Protein AF-A0A6C0CR94-F1 (afdb_monomer_lite)

Sequence (149 aa):
MTTLALQAELYEPQMNSEGFFYDALPYDADNLSSWKCNCNNGRKTYHSKSRLRAHFKTKHHKDWLKQKNNKKNNDMEELNQLRKETKTQKIVIGQLSNELSIQKNIISDFMKRLGYVSKSELEKYHNEIKELKSKLEKTKVSSWNKKTN

Foldseek 3Di:
DDPPPQDAAEDDFDADPVGAGDDDDDPCCVVGQWYAYPLPPRPDIDRDPVRVVVVCPDPSNVVSSVVVRVVVVVVVVVVVVVVVVVVVVVVVVVVVVVVVVVVVVVVVVVCVVVVNDDPVRVVVVVVVVVVVVVVVVVVVVVVVVVVVD

Structure (mmCIF, N/CA/C/O backbone):
data_AF-A0A6C0CR94-F1
#
_entry.id   AF-A0A6C0CR94-F1
#
loop_
_atom_site.group_PDB
_atom_site.id
_atom_site.type_symbol
_atom_site.label_atom_id
_atom_site.label_alt_id
_atom_site.label_comp_id
_atom_site.label_asym_id
_atom_site.label_entity_id
_atom_site.label_seq_id
_atom_site.pdbx_PDB_ins_code
_atom_site.Cartn_x
_atom_site.Cartn_y
_atom_site.Cartn_z
_atom_site.occupancy
_atom_site.B_iso_or_equiv
_atom_site.auth_seq_id
_atom_site.auth_comp_id
_atom_site.auth_asym_id
_atom_site.auth_atom_id
_atom_site.pdbx_PDB_model_num
ATOM 1 N N . MET A 1 1 ? 34.229 30.964 -15.703 1.00 35.81 1 MET A N 1
ATOM 2 C CA . MET A 1 1 ? 33.127 30.429 -16.530 1.00 35.81 1 MET A CA 1
ATOM 3 C C . MET A 1 1 ? 32.613 29.168 -15.862 1.00 35.81 1 MET A C 1
ATOM 5 O O . MET A 1 1 ? 33.283 28.147 -15.903 1.00 35.81 1 MET A O 1
ATOM 9 N N . THR A 1 2 ? 31.495 29.258 -15.151 1.00 38.28 2 THR A N 1
ATOM 10 C CA . THR A 1 2 ? 30.864 28.126 -14.465 1.00 38.28 2 THR A CA 1
ATOM 11 C C . THR A 1 2 ? 30.064 27.333 -15.494 1.00 38.28 2 THR A C 1
ATOM 13 O O . THR A 1 2 ? 28.976 27.735 -15.892 1.00 38.28 2 THR A O 1
ATOM 16 N N . THR A 1 3 ? 30.623 26.228 -15.983 1.00 45.44 3 THR A N 1
ATOM 17 C CA . THR A 1 3 ? 29.878 25.239 -16.768 1.00 45.44 3 THR A CA 1
ATOM 18 C C . THR A 1 3 ? 28.780 24.648 -15.887 1.00 45.44 3 THR A C 1
ATOM 20 O O . THR A 1 3 ? 29.072 23.874 -14.976 1.00 45.44 3 THR A O 1
ATOM 23 N N . LEU A 1 4 ? 27.524 25.023 -16.144 1.00 50.41 4 LEU A N 1
ATOM 24 C CA . LEU A 1 4 ? 26.352 24.336 -15.607 1.00 50.41 4 LEU A CA 1
ATOM 25 C C . LEU A 1 4 ? 26.415 22.893 -16.129 1.00 50.41 4 LEU A C 1
ATOM 27 O O . LEU A 1 4 ? 26.182 22.642 -17.312 1.00 50.41 4 LEU A O 1
ATOM 31 N N . ALA A 1 5 ? 26.831 21.946 -15.290 1.00 52.41 5 ALA A N 1
ATOM 32 C CA . ALA A 1 5 ? 26.839 20.541 -15.661 1.00 52.41 5 ALA A CA 1
ATOM 33 C C . ALA A 1 5 ? 25.382 20.093 -15.850 1.00 52.41 5 ALA A C 1
ATOM 35 O O . ALA A 1 5 ? 24.675 19.849 -14.876 1.00 52.41 5 ALA A O 1
ATOM 36 N N . LEU A 1 6 ? 24.918 20.037 -17.102 1.00 63.66 6 LEU A N 1
ATOM 37 C CA . LEU A 1 6 ? 23.617 19.474 -17.459 1.00 63.66 6 LEU A CA 1
ATOM 38 C C . LEU A 1 6 ? 23.589 18.017 -16.988 1.00 63.66 6 LEU A C 1
ATOM 40 O O . LEU A 1 6 ? 24.305 17.165 -17.520 1.00 63.66 6 LEU A O 1
ATOM 44 N N . GLN A 1 7 ? 22.811 17.753 -15.940 1.00 68.62 7 GLN A N 1
ATOM 45 C CA . GLN A 1 7 ? 22.627 16.419 -15.393 1.00 68.62 7 GLN A CA 1
ATOM 46 C C . GLN A 1 7 ? 22.062 15.500 -16.480 1.00 68.62 7 GLN A C 1
ATOM 48 O O . GLN A 1 7 ? 21.105 15.852 -17.163 1.00 68.62 7 GLN A O 1
ATOM 53 N N . ALA A 1 8 ? 22.668 14.321 -16.640 1.00 74.44 8 ALA A N 1
ATOM 54 C CA . ALA A 1 8 ? 22.182 13.324 -17.585 1.00 74.44 8 ALA A CA 1
ATOM 55 C C . ALA A 1 8 ? 20.748 12.917 -17.232 1.00 74.44 8 ALA A C 1
ATOM 57 O O . ALA A 1 8 ? 20.485 12.528 -16.088 1.00 74.44 8 ALA A O 1
ATOM 58 N N . GLU A 1 9 ? 19.851 12.958 -18.212 1.00 82.50 9 GLU A N 1
ATOM 59 C CA . GLU A 1 9 ? 18.456 12.593 -17.998 1.00 82.50 9 GLU A CA 1
ATOM 60 C C . GLU A 1 9 ? 18.304 11.077 -17.916 1.00 82.50 9 GLU A C 1
ATOM 62 O O . GLU A 1 9 ? 18.974 10.311 -18.621 1.00 82.50 9 GLU A O 1
ATOM 67 N N . LEU A 1 10 ? 17.431 10.623 -17.024 1.00 85.94 10 LEU A N 1
ATOM 68 C CA . LEU A 1 10 ? 17.164 9.209 -16.867 1.00 85.94 10 LEU A CA 1
ATOM 69 C C . LEU A 1 10 ? 16.151 8.756 -17.915 1.00 85.94 10 LEU A C 1
ATOM 71 O O . LEU A 1 10 ? 15.016 9.210 -17.940 1.00 85.94 10 LEU A O 1
ATOM 75 N N . TYR A 1 11 ? 16.572 7.833 -18.771 1.00 88.44 11 TYR A N 1
ATOM 76 C CA . TYR A 1 11 ? 15.707 7.192 -19.742 1.00 88.44 11 TYR A CA 1
ATOM 77 C C . TYR A 1 11 ? 14.631 6.356 -19.043 1.00 88.44 11 TYR A C 1
ATOM 79 O O . TYR A 1 11 ? 14.946 5.453 -18.255 1.00 88.44 11 TYR A O 1
ATOM 87 N N . GLU A 1 12 ? 13.382 6.595 -19.431 1.00 87.38 12 GLU A N 1
ATOM 88 C CA . GLU A 1 12 ? 12.228 5.797 -19.047 1.00 87.38 12 GLU A CA 1
ATOM 89 C C . GLU A 1 12 ? 11.483 5.285 -20.297 1.00 87.38 12 GLU A C 1
ATOM 91 O O . GLU A 1 12 ? 11.184 6.076 -21.194 1.00 87.38 12 GLU A O 1
ATOM 96 N N . PRO A 1 13 ? 11.198 3.970 -20.399 1.00 90.62 13 PRO A N 1
ATOM 97 C CA . PRO A 1 13 ? 10.426 3.417 -21.505 1.00 90.62 13 PRO A CA 1
ATOM 98 C C . PRO A 1 13 ? 8.977 3.893 -21.447 1.00 90.62 13 PRO A C 1
ATOM 100 O O . PRO A 1 13 ? 8.387 4.002 -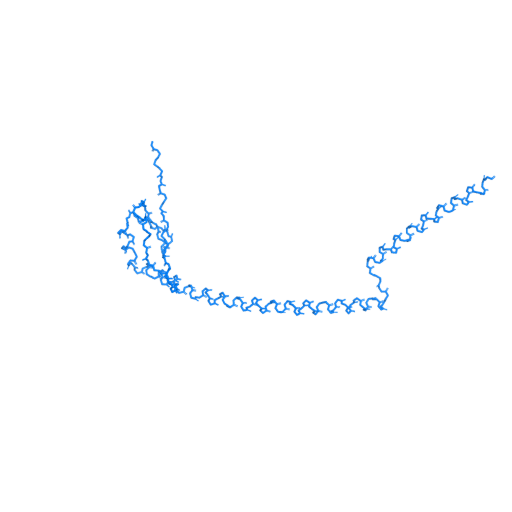20.370 1.00 90.62 13 PRO A O 1
ATOM 103 N N . GLN A 1 14 ? 8.388 4.112 -22.618 1.00 90.31 14 GLN A N 1
ATOM 104 C CA . GLN A 1 14 ? 6.993 4.515 -22.744 1.00 90.31 14 GLN A CA 1
ATOM 105 C C . GLN A 1 14 ? 6.072 3.302 -22.676 1.00 90.31 14 GLN A C 1
ATOM 107 O O . GLN A 1 14 ? 6.495 2.174 -22.916 1.00 90.31 14 GLN A O 1
ATOM 112 N N . MET A 1 15 ? 4.807 3.535 -22.347 1.00 90.06 15 MET A N 1
ATOM 113 C CA . MET A 1 15 ? 3.791 2.495 -22.245 1.00 90.06 15 MET A CA 1
ATOM 114 C C . MET A 1 15 ? 2.763 2.675 -23.359 1.00 90.06 15 MET A C 1
ATOM 116 O O . MET A 1 15 ? 2.296 3.788 -23.593 1.00 90.06 15 MET A O 1
ATOM 120 N N . ASN A 1 16 ? 2.438 1.595 -24.068 1.00 89.44 16 ASN A N 1
ATOM 121 C CA . ASN A 1 16 ? 1.428 1.631 -25.125 1.00 89.44 16 ASN A CA 1
ATOM 122 C C . ASN A 1 16 ? 0.004 1.533 -24.541 1.00 89.44 16 ASN A C 1
ATOM 124 O O . ASN A 1 16 ? -0.183 1.371 -23.334 1.00 89.44 16 ASN A O 1
ATOM 128 N N . SER A 1 17 ? -1.009 1.599 -25.407 1.00 86.62 17 SER A N 1
ATOM 129 C CA . SER A 1 17 ? -2.426 1.463 -25.032 1.00 86.62 17 SER A CA 1
ATOM 130 C C . SER A 1 17 ? -2.769 0.123 -24.370 1.00 86.62 17 SER A C 1
ATOM 132 O O . SER A 1 17 ? -3.713 0.046 -23.592 1.00 86.62 17 SER A O 1
ATOM 134 N N . GLU A 1 18 ? -1.994 -0.923 -24.644 1.00 83.88 18 GLU A N 1
ATOM 135 C CA . GLU A 1 18 ? -2.141 -2.257 -24.048 1.00 83.88 18 GLU A CA 1
ATOM 136 C C . GLU A 1 18 ? -1.413 -2.383 -22.695 1.00 83.88 18 GLU A C 1
ATOM 138 O O . GLU A 1 18 ? -1.508 -3.395 -21.995 1.00 83.88 18 GLU A O 1
ATOM 143 N N . GLY A 1 19 ? -0.684 -1.343 -22.284 1.00 79.44 19 GLY A N 1
ATOM 144 C CA . GLY A 1 19 ? 0.046 -1.322 -21.026 1.00 79.44 19 GLY A CA 1
ATOM 145 C C . GLY A 1 19 ? 1.354 -2.117 -21.050 1.00 79.44 19 GLY A C 1
ATOM 146 O O . GLY A 1 19 ? 1.771 -2.600 -19.995 1.00 79.44 19 GLY A O 1
ATOM 147 N N . PHE A 1 20 ? 1.967 -2.297 -22.221 1.00 87.38 20 PHE A N 1
ATOM 148 C CA . PHE A 1 20 ? 3.319 -2.827 -22.390 1.00 87.38 20 PHE A CA 1
ATOM 149 C C . PHE A 1 20 ? 4.321 -1.688 -22.561 1.00 87.38 20 PHE A C 1
ATOM 151 O O . PHE A 1 20 ? 4.107 -0.748 -23.330 1.00 87.38 20 PHE A O 1
ATOM 158 N N . PHE A 1 21 ? 5.444 -1.800 -21.860 1.00 91.88 21 PHE A N 1
ATOM 159 C CA . PHE A 1 21 ? 6.590 -0.924 -22.014 1.00 91.88 21 PHE A CA 1
ATOM 160 C C . PHE A 1 21 ? 7.316 -1.214 -23.329 1.00 91.88 21 PHE A C 1
ATOM 162 O O . PHE A 1 21 ? 7.648 -2.368 -23.623 1.00 91.88 21 PHE A O 1
ATOM 169 N N . TYR A 1 22 ? 7.609 -0.155 -24.078 1.00 92.62 22 TYR A N 1
ATOM 170 C CA . TYR A 1 22 ? 8.391 -0.172 -25.307 1.00 92.62 22 TYR A CA 1
ATOM 171 C C . TYR A 1 22 ? 9.408 0.971 -25.319 1.00 92.62 22 TYR A C 1
ATOM 173 O O . TYR A 1 22 ? 9.258 1.984 -24.630 1.00 92.62 22 TYR A O 1
ATOM 181 N N . ASP A 1 23 ? 10.469 0.793 -26.106 1.00 92.94 23 ASP A N 1
ATOM 182 C CA . ASP A 1 23 ? 11.509 1.805 -26.205 1.00 92.94 23 ASP A CA 1
ATOM 183 C C . ASP A 1 23 ? 11.108 2.936 -27.150 1.00 92.94 23 ASP A C 1
ATOM 185 O O . ASP A 1 23 ? 10.978 2.739 -28.359 1.00 92.94 23 ASP A O 1
ATOM 189 N N . ALA A 1 24 ? 10.979 4.140 -26.601 1.00 86.88 24 ALA A N 1
ATOM 190 C CA . ALA A 1 24 ? 10.760 5.360 -27.361 1.00 86.88 24 ALA A CA 1
ATOM 191 C C . ALA A 1 24 ? 11.563 6.504 -26.750 1.00 86.88 24 ALA A C 1
ATOM 193 O O . ALA A 1 24 ? 11.564 6.711 -25.539 1.00 86.88 24 ALA A O 1
ATOM 194 N N . LEU A 1 25 ? 12.276 7.238 -27.604 1.00 80.94 25 LEU A N 1
ATOM 195 C CA . LEU A 1 25 ? 12.955 8.455 -27.175 1.00 80.94 25 LEU A CA 1
ATOM 196 C C . LEU A 1 25 ? 11.949 9.609 -27.180 1.00 80.94 25 LEU A C 1
ATOM 198 O O . LEU A 1 25 ? 11.221 9.736 -28.168 1.00 80.94 25 LEU A O 1
ATOM 202 N N . PRO A 1 26 ? 11.927 10.458 -26.139 1.00 69.69 26 PRO A N 1
ATOM 203 C CA . PRO A 1 26 ? 11.096 11.653 -26.146 1.00 69.69 26 PRO A CA 1
ATOM 204 C C . PRO A 1 26 ? 11.495 12.584 -27.300 1.00 69.69 26 PRO A C 1
ATOM 206 O O . PRO A 1 26 ? 12.647 12.593 -27.744 1.00 69.69 26 PRO A O 1
ATOM 209 N N . TYR A 1 27 ? 10.527 13.356 -27.794 1.00 65.69 27 TYR A N 1
ATOM 210 C CA . TYR A 1 27 ? 10.710 14.273 -28.924 1.00 65.69 27 TYR A CA 1
ATOM 211 C C . TYR A 1 27 ? 11.817 15.304 -28.644 1.00 65.69 27 TYR A C 1
ATOM 213 O O . TYR A 1 27 ? 12.719 15.479 -29.461 1.00 65.69 27 TYR A O 1
ATOM 221 N N . ASP A 1 28 ? 11.858 15.845 -27.423 1.00 65.62 28 ASP A N 1
ATOM 222 C CA . ASP A 1 28 ? 12.847 16.845 -26.991 1.00 65.62 28 ASP A CA 1
ATOM 223 C C . ASP A 1 28 ? 14.234 16.270 -26.687 1.00 65.62 28 ASP A C 1
ATOM 225 O O . ASP A 1 28 ? 15.133 16.978 -26.234 1.00 65.62 28 ASP A O 1
ATOM 229 N N . ALA A 1 29 ? 14.465 14.988 -26.981 1.00 64.44 29 ALA A N 1
ATOM 230 C CA . ALA A 1 29 ? 15.767 14.378 -26.780 1.00 64.44 29 ALA A CA 1
ATOM 231 C C . ALA A 1 29 ? 16.875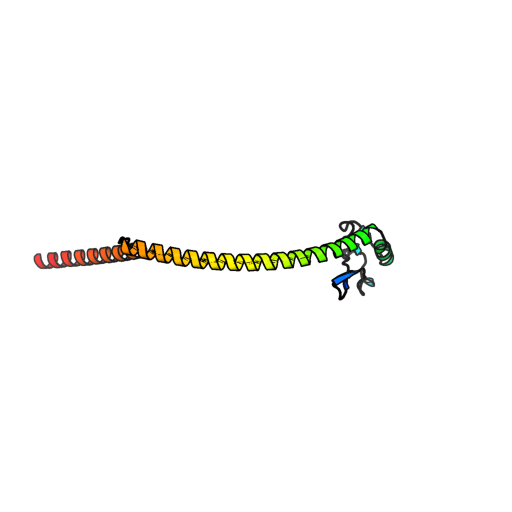 15.045 -27.633 1.00 64.44 29 ALA A C 1
ATOM 233 O O . ALA A 1 29 ? 18.045 14.747 -27.454 1.00 64.44 29 ALA A O 1
ATOM 234 N N . ASP A 1 30 ? 16.583 15.911 -28.607 1.00 68.19 30 ASP A N 1
ATOM 235 C CA . ASP A 1 30 ? 17.669 16.639 -29.297 1.00 68.19 30 ASP A CA 1
ATOM 236 C C . ASP A 1 30 ? 18.296 17.731 -28.416 1.00 68.19 30 ASP A C 1
ATOM 238 O O . ASP A 1 30 ? 19.450 18.096 -28.628 1.00 68.19 30 ASP A O 1
ATOM 242 N N . ASN A 1 31 ? 17.590 18.175 -27.373 1.00 70.06 31 ASN A N 1
ATOM 243 C CA . ASN A 1 31 ? 18.041 19.228 -26.463 1.00 70.06 31 ASN A CA 1
ATOM 244 C C . ASN A 1 31 ? 18.846 18.694 -25.264 1.00 70.06 31 ASN A C 1
ATOM 246 O O . ASN A 1 31 ? 19.306 19.473 -24.428 1.00 70.06 31 ASN A O 1
ATOM 250 N N . LEU A 1 32 ? 19.026 17.373 -25.161 1.00 72.88 32 LEU A N 1
ATOM 251 C CA . LEU A 1 32 ? 19.711 16.733 -24.040 1.00 72.88 32 LEU A CA 1
ATOM 252 C C . LEU A 1 32 ? 21.157 16.389 -24.386 1.00 72.88 32 LEU A C 1
ATOM 254 O O . LEU A 1 32 ? 21.454 15.760 -25.401 1.00 72.88 32 LEU A O 1
ATOM 258 N N . SER A 1 33 ? 22.065 16.755 -23.482 1.00 75.75 33 SER A N 1
ATOM 259 C CA . SER A 1 33 ? 23.501 16.498 -23.623 1.00 75.75 33 SER A CA 1
ATOM 260 C C . SER A 1 33 ? 23.881 15.042 -23.329 1.00 75.75 33 SER A C 1
ATOM 262 O O . SER A 1 33 ? 24.916 14.557 -23.798 1.00 75.75 33 SER A O 1
ATOM 264 N N . SER A 1 34 ? 23.080 14.330 -22.525 1.00 85.81 34 SER A N 1
ATOM 265 C CA . SER A 1 34 ? 23.321 12.926 -22.187 1.00 85.81 34 SER A CA 1
ATOM 266 C C . SER A 1 34 ? 22.130 12.222 -21.528 1.00 85.81 34 SER A C 1
ATOM 268 O O . SER A 1 34 ? 21.284 12.855 -20.903 1.00 85.81 34 SER A O 1
ATOM 270 N N . TRP A 1 35 ? 22.119 10.888 -21.622 1.00 87.56 35 TRP A N 1
ATOM 271 C CA . TRP A 1 35 ? 21.105 9.996 -21.052 1.00 87.56 35 TRP A CA 1
ATOM 272 C C . TRP A 1 35 ? 21.704 8.904 -20.179 1.00 87.56 35 TRP A C 1
ATOM 274 O O . TRP A 1 35 ? 22.803 8.421 -20.449 1.00 87.56 35 TRP A O 1
ATOM 284 N N . LYS A 1 36 ? 20.934 8.402 -19.217 1.00 89.88 36 LYS A N 1
ATOM 285 C CA . LYS A 1 36 ? 21.246 7.195 -18.443 1.00 89.88 36 LYS A CA 1
ATOM 286 C C . LYS A 1 36 ? 20.126 6.177 -18.565 1.00 89.88 36 LYS A C 1
ATOM 288 O O . LYS A 1 36 ? 18.970 6.524 -18.400 1.00 89.88 36 LYS A O 1
ATOM 293 N N . CYS A 1 37 ? 20.461 4.912 -18.805 1.00 89.00 37 CYS A N 1
ATOM 294 C CA . CYS A 1 37 ? 19.475 3.829 -18.788 1.00 89.00 37 CYS A CA 1
ATOM 295 C C . CYS A 1 37 ? 19.558 3.030 -17.481 1.00 89.00 37 CYS A C 1
ATOM 297 O O . CYS A 1 37 ? 20.646 2.649 -17.036 1.00 89.00 37 CYS A O 1
ATOM 299 N N . ASN A 1 38 ? 18.399 2.728 -16.895 1.00 87.94 38 ASN A N 1
ATOM 300 C CA . ASN A 1 38 ? 18.293 1.953 -15.660 1.00 87.94 38 ASN A CA 1
ATOM 301 C C . ASN A 1 38 ? 18.551 0.455 -15.821 1.00 87.94 38 ASN A C 1
ATOM 303 O O . ASN A 1 38 ? 18.786 -0.207 -14.813 1.00 87.94 38 ASN A O 1
ATOM 307 N N . CYS A 1 39 ? 18.575 -0.088 -17.042 1.00 88.44 39 CYS A N 1
ATOM 308 C CA . CYS A 1 39 ? 18.804 -1.521 -17.239 1.00 88.44 39 CYS A CA 1
ATOM 309 C C . CYS A 1 39 ? 20.143 -1.996 -16.642 1.00 88.44 39 CYS A C 1
ATOM 311 O O . CYS A 1 39 ? 20.267 -3.156 -16.272 1.00 88.44 39 CYS A O 1
ATOM 313 N N . ASN A 1 40 ? 21.128 -1.101 -16.487 1.00 79.50 40 ASN A N 1
ATOM 314 C CA . ASN A 1 40 ? 22.427 -1.374 -15.869 1.00 79.50 40 ASN A CA 1
ATOM 315 C C . ASN A 1 40 ? 22.670 -0.509 -14.614 1.00 79.50 40 ASN A C 1
ATOM 317 O O . ASN A 1 40 ? 23.744 0.078 -14.453 1.00 79.50 40 ASN A O 1
ATOM 321 N N . ASN A 1 41 ? 21.645 -0.355 -13.768 1.00 74.62 41 ASN A N 1
ATOM 322 C CA . ASN A 1 41 ? 21.666 0.450 -12.537 1.00 74.62 41 ASN A CA 1
ATOM 323 C C . ASN A 1 41 ? 22.151 1.897 -12.754 1.00 74.62 41 ASN A C 1
ATOM 325 O O . ASN A 1 41 ? 22.880 2.443 -11.928 1.00 74.62 41 ASN A O 1
ATOM 329 N N . GLY A 1 42 ? 21.838 2.499 -13.908 1.00 76.31 42 GLY A N 1
ATOM 330 C CA . GLY A 1 42 ? 22.198 3.889 -14.210 1.00 76.31 42 GLY A CA 1
ATOM 331 C C . GLY A 1 42 ? 23.704 4.165 -14.333 1.00 76.31 42 GLY A C 1
ATOM 332 O O . GLY A 1 42 ? 24.107 5.328 -14.353 1.00 76.31 42 GLY A O 1
ATOM 333 N N . ARG A 1 43 ? 24.553 3.125 -14.421 1.00 80.69 43 ARG A N 1
ATOM 334 C CA . ARG A 1 43 ? 26.023 3.277 -14.440 1.00 80.69 43 ARG A CA 1
ATOM 335 C C . ARG A 1 43 ? 26.575 3.812 -15.759 1.00 80.69 43 ARG A C 1
ATOM 337 O O . ARG A 1 43 ? 27.651 4.398 -15.775 1.00 80.69 43 ARG A O 1
ATOM 344 N N . LYS A 1 44 ? 25.878 3.572 -16.875 1.00 86.06 44 LYS A N 1
ATOM 345 C CA . LYS A 1 44 ? 26.309 4.023 -18.205 1.00 86.06 44 LYS A CA 1
ATOM 346 C C . LYS A 1 44 ? 25.571 5.292 -18.607 1.00 86.06 44 LYS A C 1
ATOM 348 O O . LYS A 1 44 ? 24.341 5.309 -18.632 1.00 86.06 44 LYS A O 1
ATOM 353 N N . THR A 1 45 ? 26.355 6.301 -18.975 1.00 88.81 45 THR A N 1
ATOM 354 C CA . THR A 1 45 ? 25.885 7.544 -19.583 1.00 88.81 45 THR A CA 1
ATOM 355 C C . THR A 1 45 ? 26.115 7.487 -21.092 1.00 88.81 45 THR A C 1
ATOM 357 O O . THR A 1 45 ? 27.196 7.130 -21.560 1.00 88.81 45 THR A O 1
ATOM 360 N N . TYR A 1 46 ? 25.095 7.833 -21.865 1.00 89.12 46 TYR A N 1
ATOM 361 C CA . TYR A 1 46 ? 25.117 7.880 -23.319 1.00 89.12 46 TYR A CA 1
ATOM 362 C C . TYR A 1 46 ? 25.070 9.342 -23.749 1.00 89.12 46 TYR A C 1
ATOM 364 O O . TYR A 1 46 ? 24.126 10.044 -23.422 1.00 89.12 46 TYR A O 1
ATOM 372 N N . HIS A 1 47 ? 26.072 9.804 -24.492 1.00 87.69 47 HIS A N 1
ATOM 373 C CA . HIS A 1 47 ? 26.170 11.202 -24.945 1.00 87.69 47 HIS A CA 1
ATOM 374 C C . HIS A 1 47 ? 25.557 11.442 -26.331 1.00 87.69 47 HIS A C 1
ATOM 376 O O . HIS A 1 47 ? 25.702 12.513 -26.904 1.00 87.69 47 HIS A O 1
ATOM 382 N N . SER A 1 48 ? 24.924 10.427 -26.925 1.00 86.38 48 SER A N 1
ATOM 383 C CA . SER A 1 48 ? 24.226 10.585 -28.198 1.00 86.38 48 SER A CA 1
ATOM 384 C C . SER A 1 48 ? 23.044 9.633 -28.312 1.00 86.38 48 SER A C 1
ATOM 386 O O . SER A 1 48 ? 23.098 8.487 -27.847 1.00 86.38 48 SER A O 1
ATOM 388 N N . LYS A 1 49 ? 21.999 10.082 -29.017 1.00 86.00 49 LYS A N 1
ATOM 389 C CA . LYS A 1 49 ? 20.819 9.265 -29.333 1.00 86.00 49 LYS A CA 1
ATOM 390 C C . LYS A 1 49 ? 21.191 7.966 -30.033 1.00 86.00 49 LYS A C 1
ATOM 392 O O . LYS A 1 49 ? 20.630 6.921 -29.730 1.00 86.00 49 LYS A O 1
ATOM 397 N N . SER A 1 50 ? 22.152 8.012 -30.956 1.00 88.44 50 SER A N 1
ATOM 398 C CA . SER A 1 50 ? 22.608 6.826 -31.689 1.00 88.44 50 SER A CA 1
ATOM 399 C C . SER A 1 50 ? 23.186 5.767 -30.746 1.00 88.44 50 SER A C 1
ATOM 401 O O . SER A 1 50 ? 22.802 4.599 -30.820 1.00 88.44 50 SER A O 1
ATOM 403 N N . ARG A 1 51 ? 24.026 6.176 -29.782 1.00 89.31 51 ARG A N 1
ATOM 404 C CA . ARG A 1 51 ? 24.585 5.262 -28.773 1.00 89.31 51 ARG A CA 1
ATOM 405 C C . ARG A 1 51 ? 23.499 4.680 -27.869 1.00 89.31 51 ARG A C 1
ATOM 407 O O . ARG A 1 51 ? 23.537 3.487 -27.581 1.00 89.31 51 ARG A O 1
ATOM 414 N N . LEU A 1 52 ? 22.519 5.490 -27.472 1.00 89.31 52 LEU A N 1
ATOM 415 C CA . LEU A 1 52 ? 21.384 5.027 -26.674 1.00 89.31 52 LEU A CA 1
ATOM 416 C C . LEU A 1 52 ? 20.480 4.053 -27.458 1.00 89.31 52 LEU A C 1
ATOM 418 O O . LEU A 1 52 ? 20.129 2.991 -26.954 1.00 89.31 52 LEU A O 1
ATOM 422 N N . ARG A 1 53 ? 20.186 4.336 -28.732 1.00 89.88 53 ARG A N 1
ATOM 423 C CA . ARG A 1 53 ? 19.437 3.422 -29.617 1.00 89.88 53 ARG A CA 1
ATOM 424 C C . ARG A 1 53 ? 20.180 2.112 -29.859 1.00 89.88 53 ARG A C 1
ATOM 426 O O . ARG A 1 53 ? 19.563 1.052 -29.891 1.00 89.88 53 ARG A O 1
ATOM 433 N N . ALA A 1 54 ? 21.500 2.164 -30.036 1.00 91.88 54 ALA A N 1
ATOM 434 C CA . ALA A 1 54 ? 22.323 0.964 -30.151 1.00 91.88 54 ALA A CA 1
ATOM 435 C C . ALA A 1 54 ? 22.270 0.138 -28.860 1.00 91.88 54 ALA A C 1
ATOM 437 O O . ALA A 1 54 ? 22.152 -1.086 -28.908 1.00 91.88 54 ALA A O 1
ATOM 438 N N . HIS A 1 55 ? 22.277 0.808 -27.708 1.00 92.00 55 HIS A N 1
ATOM 439 C CA . HIS A 1 55 ? 22.105 0.161 -26.419 1.00 92.00 55 HIS A CA 1
ATOM 440 C C . HIS A 1 55 ? 20.753 -0.557 -26.285 1.00 92.00 55 HIS A C 1
ATOM 442 O O . HIS A 1 55 ? 20.742 -1.708 -25.847 1.00 92.00 55 HIS A O 1
ATOM 448 N N . PHE A 1 56 ? 19.646 0.037 -26.739 1.00 93.44 56 PHE A N 1
ATOM 449 C CA . PHE A 1 56 ? 18.329 -0.619 -26.699 1.00 93.44 56 PHE A CA 1
ATOM 450 C C . PHE A 1 56 ? 18.285 -1.950 -27.462 1.00 93.44 56 PHE A C 1
ATOM 452 O O . PHE A 1 56 ? 17.537 -2.863 -27.119 1.00 93.44 56 PHE A O 1
ATOM 459 N N . LYS A 1 57 ? 19.149 -2.121 -28.470 1.00 93.31 57 LYS A N 1
ATOM 460 C CA . LYS A 1 57 ? 19.245 -3.372 -29.235 1.00 93.31 57 LYS A CA 1
ATOM 461 C C . LYS A 1 57 ? 19.991 -4.486 -28.494 1.00 93.31 57 LYS A C 1
ATOM 463 O O . LYS A 1 57 ? 19.888 -5.644 -28.910 1.00 93.31 57 LYS A O 1
ATOM 468 N N . THR A 1 58 ? 20.730 -4.162 -27.431 1.00 94.38 58 THR A N 1
ATOM 469 C CA . THR A 1 58 ? 21.515 -5.137 -26.662 1.00 94.38 58 THR A CA 1
ATOM 470 C C . THR A 1 58 ? 20.615 -6.129 -25.929 1.00 94.38 58 THR A C 1
ATOM 472 O O . THR A 1 58 ? 19.525 -5.780 -25.477 1.00 94.38 58 THR A O 1
ATOM 475 N N . LYS A 1 59 ? 21.088 -7.374 -25.783 1.00 94.38 59 LYS A N 1
ATOM 476 C CA . LYS A 1 59 ? 20.364 -8.436 -25.066 1.00 94.38 59 LYS A CA 1
ATOM 477 C C . LYS A 1 59 ? 19.988 -8.006 -23.646 1.00 94.38 59 LYS A C 1
ATOM 479 O O . LYS A 1 59 ? 18.839 -8.141 -23.255 1.00 94.38 59 LYS A O 1
ATOM 484 N N . HIS A 1 60 ? 20.937 -7.400 -22.935 1.00 92.31 60 HIS A N 1
ATOM 485 C CA . HIS A 1 60 ? 20.747 -6.927 -21.564 1.00 92.31 60 HIS A CA 1
ATOM 486 C C . HIS A 1 60 ? 19.574 -5.949 -21.425 1.00 92.31 60 HIS A C 1
ATOM 488 O O . HIS A 1 60 ? 18.738 -6.098 -20.539 1.00 92.31 60 HIS A O 1
ATOM 494 N N . HIS A 1 61 ? 19.483 -4.965 -22.324 1.00 93.88 61 HIS A N 1
ATOM 495 C CA . HIS A 1 61 ? 18.380 -4.003 -22.308 1.00 93.88 61 HIS A CA 1
ATOM 496 C C . HIS A 1 61 ? 17.036 -4.662 -22.629 1.00 93.88 61 HIS A C 1
ATOM 498 O O . HIS A 1 61 ? 16.052 -4.430 -21.932 1.00 93.88 61 HIS A O 1
ATOM 504 N N . LYS A 1 62 ? 17.003 -5.53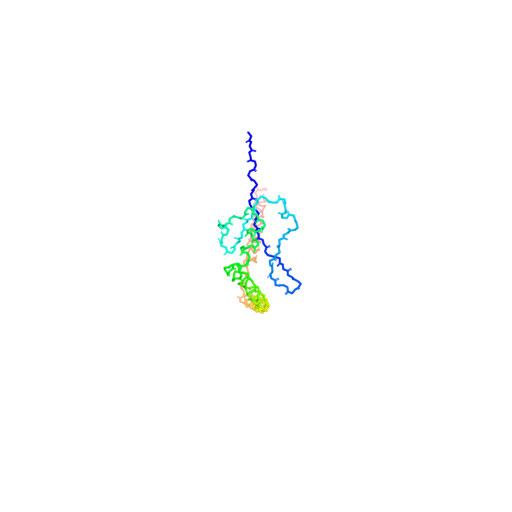3 -23.644 1.00 94.19 62 LYS A N 1
ATOM 505 C CA . LYS A 1 62 ? 15.796 -6.288 -24.011 1.00 94.19 62 LYS A CA 1
ATOM 506 C C . LYS A 1 62 ? 15.302 -7.172 -22.866 1.00 94.19 62 LYS A C 1
ATOM 508 O O . LYS A 1 62 ? 14.102 -7.208 -22.601 1.00 94.19 62 LYS A O 1
ATOM 513 N N . ASP A 1 63 ?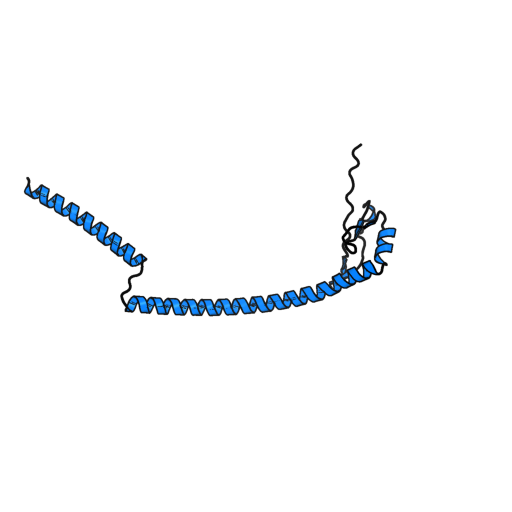 16.215 -7.840 -22.163 1.00 94.12 63 ASP A N 1
ATOM 514 C CA . ASP A 1 63 ? 15.895 -8.674 -21.003 1.00 94.12 63 ASP A CA 1
ATOM 515 C C . ASP A 1 63 ? 15.357 -7.830 -19.840 1.00 94.12 63 ASP A C 1
ATOM 517 O O . ASP A 1 63 ? 14.412 -8.241 -19.168 1.00 94.12 63 ASP A O 1
ATOM 521 N N . TRP A 1 64 ? 15.906 -6.632 -19.618 1.00 94.06 64 TRP A N 1
ATOM 522 C CA . TRP A 1 64 ? 15.385 -5.684 -18.631 1.00 94.06 64 TRP A CA 1
ATOM 523 C C . TRP A 1 64 ? 13.973 -5.193 -18.978 1.00 94.06 64 TRP A C 1
ATOM 525 O O . TRP A 1 64 ? 13.088 -5.213 -18.122 1.00 94.06 64 TRP A O 1
ATOM 535 N N . LEU A 1 65 ? 13.726 -4.808 -20.234 1.00 92.88 65 LEU A N 1
ATOM 536 C CA . LEU A 1 65 ? 12.405 -4.361 -20.682 1.00 92.88 65 LEU A CA 1
ATOM 537 C C . LEU A 1 65 ? 11.366 -5.490 -20.567 1.00 92.88 65 LEU A C 1
ATOM 539 O O . LEU A 1 65 ? 10.256 -5.275 -20.079 1.00 92.88 65 LEU A O 1
ATOM 543 N N . LYS A 1 66 ? 11.753 -6.721 -20.930 1.00 92.12 66 LYS A N 1
ATOM 544 C CA . LYS A 1 66 ? 10.933 -7.926 -20.746 1.00 92.12 66 LYS A CA 1
ATOM 545 C C . LYS A 1 66 ? 10.608 -8.171 -19.272 1.00 92.12 66 LYS A C 1
ATOM 547 O O . LYS A 1 66 ? 9.459 -8.454 -18.947 1.00 92.12 66 LYS A O 1
ATOM 552 N N . GLN A 1 67 ? 11.584 -8.027 -18.375 1.00 90.94 67 GLN A N 1
ATOM 553 C CA . GLN A 1 67 ? 11.351 -8.132 -16.931 1.00 90.94 67 GLN A CA 1
ATOM 554 C C . GLN A 1 67 ? 10.379 -7.060 -16.428 1.00 90.94 67 GLN A C 1
ATOM 556 O O . GLN A 1 67 ? 9.477 -7.391 -15.663 1.00 90.94 67 GLN A O 1
ATOM 561 N N . LYS A 1 68 ? 10.503 -5.808 -16.892 1.00 89.06 68 LYS A N 1
ATOM 562 C CA . LYS A 1 68 ? 9.558 -4.728 -16.554 1.00 89.06 68 LYS A CA 1
ATOM 563 C C . LYS A 1 68 ? 8.123 -5.089 -16.961 1.00 89.06 68 LYS A C 1
ATOM 565 O O . LYS A 1 68 ? 7.204 -4.921 -16.165 1.00 89.06 68 LYS A O 1
ATOM 570 N N . ASN A 1 69 ? 7.945 -5.636 -18.165 1.00 89.25 69 ASN A N 1
ATOM 571 C CA . ASN A 1 69 ? 6.641 -6.082 -18.667 1.00 89.25 69 ASN A CA 1
ATOM 572 C C . ASN A 1 69 ? 6.079 -7.285 -17.896 1.00 89.25 69 ASN A C 1
ATOM 574 O O . ASN A 1 69 ? 4.901 -7.292 -17.548 1.00 89.25 69 ASN A O 1
ATOM 578 N N . ASN A 1 70 ? 6.916 -8.271 -17.571 1.00 86.12 70 ASN A N 1
ATOM 579 C CA . ASN A 1 70 ? 6.497 -9.433 -16.786 1.00 86.12 70 ASN A CA 1
ATOM 580 C C . ASN A 1 70 ? 6.096 -9.044 -15.358 1.00 86.12 70 ASN A C 1
ATOM 582 O O . ASN A 1 70 ? 5.087 -9.526 -14.852 1.00 86.12 70 ASN A O 1
ATOM 586 N N . LYS A 1 71 ? 6.861 -8.149 -14.721 1.00 82.12 71 LYS A N 1
ATOM 587 C CA . LYS A 1 71 ? 6.564 -7.677 -13.368 1.00 82.12 71 LYS A CA 1
ATOM 588 C C . LYS A 1 71 ? 5.207 -6.976 -13.305 1.00 82.12 71 LYS A C 1
ATOM 590 O O . LYS A 1 71 ? 4.435 -7.274 -12.410 1.00 82.12 71 LYS A O 1
ATOM 595 N N . LYS A 1 72 ? 4.862 -6.136 -14.285 1.00 75.12 72 LYS A N 1
ATOM 596 C CA . LYS A 1 72 ? 3.556 -5.454 -14.331 1.00 75.12 72 LYS A CA 1
ATOM 597 C C . LYS A 1 72 ? 2.372 -6.426 -14.337 1.00 75.12 72 LYS A C 1
ATOM 599 O O . LYS A 1 72 ? 1.364 -6.160 -13.687 1.00 75.12 72 LYS A O 1
ATOM 604 N N . ASN A 1 73 ? 2.481 -7.542 -15.059 1.00 69.00 73 ASN A N 1
ATOM 605 C CA . ASN A 1 73 ? 1.429 -8.562 -15.049 1.00 69.00 73 ASN A CA 1
ATOM 606 C C . ASN A 1 73 ? 1.268 -9.181 -13.653 1.00 69.00 73 ASN A C 1
ATOM 608 O O . ASN A 1 73 ? 0.141 -9.383 -13.209 1.00 69.00 73 ASN A O 1
ATOM 612 N N . ASN A 1 74 ? 2.375 -9.398 -12.941 1.00 72.19 74 ASN A N 1
ATOM 613 C CA . ASN A 1 74 ? 2.350 -9.899 -11.568 1.00 72.19 74 ASN A CA 1
ATOM 614 C C . ASN A 1 74 ? 1.810 -8.848 -10.584 1.00 72.19 74 ASN A C 1
ATOM 616 O O . ASN A 1 74 ? 0.947 -9.173 -9.777 1.00 72.19 74 ASN A O 1
ATOM 620 N N . ASP A 1 75 ? 2.246 -7.590 -10.698 1.00 80.06 75 ASP A N 1
ATOM 621 C CA . ASP A 1 75 ? 1.845 -6.495 -9.804 1.00 80.06 75 ASP A CA 1
ATOM 622 C C . ASP A 1 75 ? 0.321 -6.253 -9.861 1.00 80.06 75 ASP A C 1
ATOM 624 O O . ASP A 1 75 ? -0.307 -5.960 -8.844 1.00 80.06 75 ASP A O 1
ATOM 628 N N . MET A 1 76 ? -0.303 -6.390 -11.040 1.00 78.69 76 MET A N 1
ATOM 629 C CA . MET A 1 76 ? -1.757 -6.238 -11.193 1.00 78.69 76 MET A CA 1
ATOM 630 C C . MET A 1 76 ? -2.548 -7.400 -10.584 1.00 78.69 76 MET A C 1
ATOM 632 O O . MET A 1 76 ? -3.601 -7.170 -9.984 1.00 78.69 76 MET A O 1
ATOM 636 N N . GLU A 1 77 ? -2.058 -8.633 -10.723 1.00 81.69 77 GLU A N 1
ATOM 637 C CA . GLU A 1 77 ? -2.683 -9.804 -10.100 1.00 81.69 77 GLU A CA 1
ATOM 638 C C . GLU A 1 77 ? -2.557 -9.741 -8.573 1.00 81.69 77 GLU A C 1
ATOM 640 O O . GLU A 1 77 ? -3.539 -9.938 -7.856 1.00 81.69 77 GLU A O 1
ATOM 645 N N . GLU A 1 78 ? -1.384 -9.347 -8.074 1.00 85.38 78 GLU A N 1
ATOM 646 C CA . GLU A 1 78 ? -1.143 -9.099 -6.653 1.00 85.38 78 GLU A CA 1
ATOM 647 C C . GLU A 1 78 ? -2.070 -8.000 -6.115 1.00 85.38 78 GLU A C 1
ATOM 649 O O . GLU A 1 78 ? -2.733 -8.189 -5.096 1.00 85.38 78 GLU A O 1
ATOM 654 N N . LEU A 1 79 ? -2.223 -6.882 -6.833 1.00 88.69 79 LEU A N 1
ATOM 655 C CA . LEU A 1 79 ? -3.172 -5.823 -6.474 1.00 88.69 79 LEU A CA 1
ATOM 656 C C . LEU A 1 79 ? -4.614 -6.331 -6.380 1.00 88.69 79 LEU A C 1
ATOM 658 O O . LEU A 1 79 ? -5.355 -5.945 -5.471 1.00 88.69 79 LEU A O 1
ATOM 662 N N . ASN A 1 80 ? -5.036 -7.184 -7.313 1.00 88.88 80 ASN A N 1
ATOM 663 C CA . ASN A 1 80 ? -6.370 -7.777 -7.291 1.00 88.88 80 ASN A CA 1
ATOM 664 C C . ASN A 1 80 ? -6.551 -8.714 -6.095 1.00 88.88 80 ASN A C 1
ATOM 666 O O . ASN A 1 80 ? -7.604 -8.687 -5.449 1.00 88.88 80 ASN A O 1
ATOM 670 N N . GLN A 1 81 ? -5.530 -9.503 -5.774 1.00 93.25 81 GLN A N 1
ATOM 671 C CA . GLN A 1 81 ? -5.528 -10.386 -4.616 1.00 93.25 81 GLN A CA 1
ATOM 672 C C . GLN A 1 81 ? -5.599 -9.587 -3.305 1.00 93.25 81 GLN A C 1
ATOM 674 O O . GLN A 1 81 ? -6.504 -9.807 -2.497 1.00 93.25 81 GLN A O 1
ATOM 679 N N . LEU A 1 82 ? -4.764 -8.556 -3.156 1.00 94.06 82 LEU A N 1
ATOM 680 C CA . LEU A 1 82 ? -4.771 -7.653 -2.001 1.00 94.06 82 LEU A CA 1
ATOM 681 C C . LEU A 1 82 ? -6.123 -6.948 -1.816 1.00 94.06 82 LEU A C 1
ATOM 683 O O . LEU A 1 82 ? -6.601 -6.772 -0.691 1.00 94.06 82 LEU A O 1
ATOM 687 N N . ARG A 1 83 ? -6.798 -6.571 -2.911 1.00 95.06 83 ARG A N 1
ATOM 688 C CA . ARG A 1 83 ? -8.155 -5.995 -2.859 1.00 95.06 83 ARG A CA 1
ATOM 689 C C . ARG A 1 83 ? -9.184 -6.990 -2.317 1.00 95.06 83 ARG A C 1
ATOM 691 O O . ARG A 1 83 ? -10.033 -6.598 -1.510 1.00 95.06 83 ARG A O 1
ATOM 698 N N . LYS A 1 84 ? -9.125 -8.260 -2.736 1.00 95.56 84 LYS A N 1
ATOM 699 C CA . LYS A 1 84 ? -10.010 -9.327 -2.228 1.00 95.56 84 LYS A CA 1
ATOM 700 C C . LYS A 1 84 ? -9.767 -9.586 -0.741 1.00 95.56 84 LYS A C 1
ATOM 702 O O . LYS A 1 84 ? -10.723 -9.674 0.033 1.00 95.56 84 LYS A O 1
ATOM 707 N N . GLU A 1 85 ? -8.505 -9.642 -0.331 1.00 96.75 85 GLU A N 1
ATOM 708 C CA . GLU A 1 85 ? -8.113 -9.831 1.068 1.00 96.75 85 GLU A CA 1
ATOM 709 C C . GLU A 1 85 ? -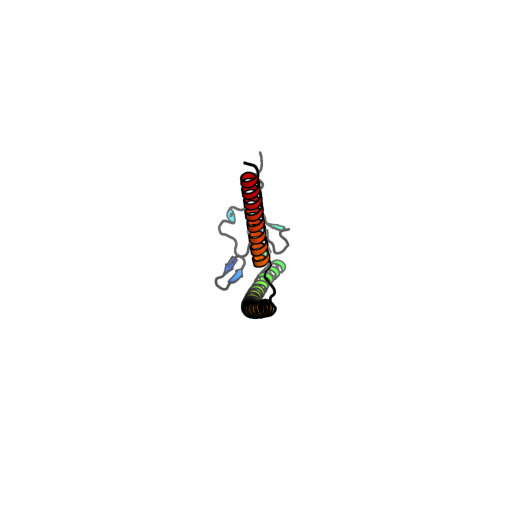8.587 -8.671 1.942 1.00 96.75 85 GLU A C 1
ATOM 711 O O . GLU A 1 85 ? -9.259 -8.894 2.946 1.00 96.75 85 GLU A O 1
ATOM 716 N N . THR A 1 86 ? -8.371 -7.429 1.501 1.00 97.50 86 THR A N 1
ATOM 717 C CA . THR A 1 86 ? -8.844 -6.224 2.202 1.00 97.50 86 THR A CA 1
ATOM 718 C C . THR A 1 86 ? -10.362 -6.243 2.390 1.00 97.50 86 THR A C 1
ATOM 720 O O . THR A 1 86 ? -10.875 -5.894 3.455 1.00 97.50 86 THR A O 1
ATOM 723 N N . LYS A 1 87 ? -11.117 -6.657 1.362 1.00 97.25 87 LYS A N 1
ATOM 724 C CA . LYS A 1 87 ? -12.578 -6.781 1.459 1.00 97.25 87 LYS A CA 1
ATOM 725 C C . LYS A 1 87 ? -12.977 -7.821 2.508 1.00 97.25 87 LYS A C 1
ATOM 727 O O . LYS A 1 87 ? -13.867 -7.557 3.312 1.00 97.25 87 LYS A O 1
ATOM 732 N N . THR A 1 88 ? -12.298 -8.963 2.521 1.00 97.44 88 THR A N 1
ATOM 733 C CA . THR A 1 88 ? -12.537 -10.045 3.487 1.00 97.44 88 THR A CA 1
ATOM 734 C C . THR A 1 88 ? -12.223 -9.593 4.913 1.00 97.44 88 THR A C 1
ATOM 736 O O . THR A 1 88 ? -13.049 -9.754 5.807 1.00 97.44 88 THR A O 1
ATOM 739 N N . GLN A 1 89 ? -11.083 -8.931 5.118 1.00 97.38 89 GLN A N 1
ATOM 740 C CA . GLN A 1 89 ? -10.689 -8.375 6.413 1.00 97.38 89 GLN A CA 1
ATOM 741 C C . GLN A 1 89 ? -11.720 -7.374 6.945 1.00 97.38 89 GLN A C 1
ATOM 743 O O . GLN A 1 89 ? -12.094 -7.446 8.111 1.00 97.38 89 GLN A O 1
ATOM 748 N N . LYS A 1 90 ? -12.247 -6.481 6.095 1.00 97.88 90 LYS A N 1
ATOM 749 C CA . LYS A 1 90 ? -13.306 -5.535 6.494 1.00 97.88 90 LYS A CA 1
ATOM 750 C C . LYS A 1 90 ? -14.573 -6.239 6.985 1.00 97.88 90 LYS A C 1
ATOM 752 O O . LYS A 1 90 ? -15.175 -5.781 7.953 1.00 97.88 90 LYS A O 1
ATOM 757 N N . ILE A 1 91 ? -14.964 -7.341 6.344 1.00 97.94 91 ILE A N 1
ATOM 758 C CA . ILE A 1 91 ? -16.125 -8.141 6.762 1.00 97.94 91 ILE A CA 1
ATOM 759 C C . ILE A 1 91 ? -15.875 -8.750 8.146 1.00 97.94 91 ILE A C 1
ATOM 761 O O . ILE A 1 91 ? -16.700 -8.576 9.040 1.00 97.94 91 ILE A O 1
ATOM 765 N N . VAL A 1 92 ? -14.718 -9.389 8.341 1.00 98.00 92 VAL A N 1
ATOM 766 C CA . VAL A 1 92 ? -14.338 -10.005 9.623 1.00 98.00 92 VAL A CA 1
ATOM 767 C C . VAL A 1 92 ? -14.282 -8.964 10.744 1.00 98.00 92 VAL A C 1
ATOM 769 O O . VAL A 1 92 ? -14.837 -9.183 11.817 1.00 98.00 92 VAL A O 1
ATOM 772 N N . ILE A 1 93 ? -13.687 -7.794 10.491 1.00 98.00 93 ILE A N 1
ATOM 773 C CA . ILE A 1 93 ? -13.645 -6.687 11.459 1.00 98.00 93 ILE A CA 1
ATOM 774 C C . ILE A 1 93 ? -15.060 -6.238 11.835 1.00 98.00 93 ILE A C 1
ATOM 776 O O . ILE A 1 93 ? -15.334 -6.004 13.013 1.00 98.00 93 ILE A O 1
ATOM 780 N N . GLY A 1 94 ? -15.969 -6.133 10.862 1.00 97.88 94 GLY A N 1
ATOM 781 C CA . GLY A 1 94 ? -17.365 -5.783 11.120 1.00 97.88 94 GLY A CA 1
ATOM 782 C C . GLY A 1 94 ? -18.074 -6.817 11.999 1.00 97.88 94 GLY A C 1
ATOM 783 O O . GLY A 1 94 ? -18.738 -6.451 12.966 1.00 97.88 94 GLY A 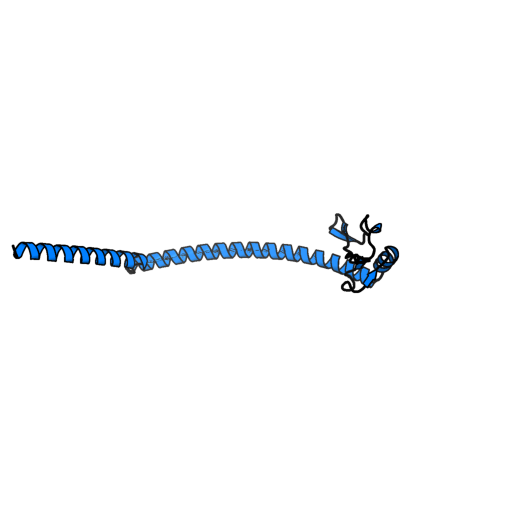O 1
ATOM 784 N N . GLN A 1 95 ? -17.879 -8.106 11.714 1.00 97.44 95 GLN A N 1
ATOM 785 C CA . GLN A 1 95 ? -18.439 -9.203 12.509 1.00 97.44 95 GLN A CA 1
ATOM 786 C C . GLN A 1 95 ? -17.922 -9.184 13.952 1.00 97.44 95 GLN A C 1
ATOM 788 O O . GLN A 1 95 ? -18.723 -9.170 14.885 1.00 97.44 95 GLN A O 1
ATOM 793 N N . LEU A 1 96 ? -16.603 -9.085 14.137 1.00 97.88 96 LEU A N 1
ATOM 794 C CA . LEU A 1 96 ? -15.980 -9.022 15.461 1.00 97.88 96 LEU A CA 1
ATOM 795 C C . LEU A 1 96 ? -16.404 -7.774 16.243 1.00 97.88 96 LEU A C 1
ATOM 797 O O . LEU A 1 96 ? -16.585 -7.831 17.456 1.00 97.88 96 LEU A O 1
ATOM 801 N N . SER A 1 97 ? -16.600 -6.644 15.560 1.00 97.56 97 SER A N 1
ATOM 802 C CA . SER A 1 97 ? -17.072 -5.404 16.189 1.00 97.56 97 SER A CA 1
ATOM 803 C C . SER A 1 97 ? -18.500 -5.544 16.719 1.00 97.56 97 SER A C 1
ATOM 805 O O . SER A 1 97 ? -18.796 -5.090 17.827 1.00 97.56 97 SER A O 1
ATOM 807 N N . ASN A 1 98 ? -19.371 -6.213 15.959 1.00 97.38 98 ASN A N 1
ATOM 808 C CA . ASN A 1 98 ? -20.732 -6.520 16.395 1.00 97.38 98 ASN A CA 1
ATOM 809 C C . ASN A 1 98 ? -20.730 -7.491 17.579 1.00 97.38 98 ASN A C 1
ATOM 811 O O . ASN A 1 98 ? -21.416 -7.251 18.571 1.00 97.38 98 ASN A O 1
ATOM 815 N N . GLU A 1 99 ? -19.926 -8.551 17.511 1.00 97.31 99 GLU A N 1
ATOM 816 C CA . GLU A 1 99 ? -19.812 -9.531 18.591 1.00 97.31 99 GLU A CA 1
ATOM 817 C C . GLU A 1 99 ? -19.285 -8.895 19.887 1.00 97.31 99 GLU A C 1
ATOM 819 O O . GLU A 1 99 ? -19.871 -9.082 20.953 1.00 97.31 99 GLU A O 1
ATOM 824 N N . LEU A 1 100 ? -18.259 -8.042 19.795 1.00 97.06 100 LEU A N 1
ATOM 825 C CA . LEU A 1 100 ? -17.759 -7.261 20.929 1.00 97.06 100 LEU A CA 1
ATOM 826 C C . LEU A 1 100 ? -18.826 -6.337 21.520 1.00 97.06 100 LEU A C 1
ATOM 828 O O . LEU A 1 100 ? -18.889 -6.175 22.738 1.00 97.06 100 LEU A O 1
ATOM 832 N N . SER A 1 101 ? -19.656 -5.710 20.684 1.00 96.56 101 SER A N 1
ATOM 833 C CA . SER A 1 101 ? -20.756 -4.866 21.161 1.00 96.56 101 SER A CA 1
ATOM 834 C C . SER A 1 101 ? -21.782 -5.682 21.950 1.00 96.56 101 SER A C 1
ATOM 836 O O . SER A 1 101 ? -22.161 -5.286 23.054 1.00 96.56 101 SER A O 1
ATOM 838 N N . ILE A 1 102 ? -22.161 -6.855 21.437 1.00 96.69 102 ILE A N 1
ATOM 839 C CA . ILE A 1 102 ? -23.074 -7.779 22.117 1.00 96.69 102 ILE A CA 1
ATOM 840 C C . ILE A 1 102 ? -22.482 -8.218 23.461 1.00 96.69 102 ILE A C 1
ATOM 842 O O . ILE A 1 102 ? -23.145 -8.096 24.491 1.00 96.69 102 ILE A O 1
ATOM 846 N N . GLN A 1 103 ? -21.222 -8.658 23.480 1.00 95.44 103 GLN A N 1
ATOM 847 C CA . GLN A 1 103 ? -20.548 -9.085 24.709 1.00 95.44 103 GLN A CA 1
ATOM 848 C C . GLN A 1 103 ? -20.462 -7.956 25.745 1.00 95.44 103 GLN A C 1
ATOM 850 O O . GLN A 1 103 ? -20.733 -8.185 26.924 1.00 95.44 103 GLN A O 1
ATOM 855 N N . LYS A 1 104 ? -20.154 -6.720 25.326 1.00 94.69 104 LYS A N 1
ATOM 856 C CA . LYS A 1 104 ? -20.148 -5.549 26.221 1.00 94.69 104 LYS A CA 1
ATOM 857 C C . LYS A 1 104 ? -21.514 -5.295 26.853 1.00 94.69 104 LYS A C 1
ATOM 859 O O . LYS A 1 104 ? -21.575 -5.014 28.048 1.00 94.69 104 LYS A O 1
ATOM 864 N N . ASN A 1 105 ? -22.590 -5.409 26.077 1.00 92.06 105 ASN A N 1
ATOM 865 C CA . ASN A 1 105 ? -23.948 -5.227 26.588 1.00 92.06 105 ASN A CA 1
ATOM 866 C C . ASN A 1 105 ? -24.305 -6.314 27.608 1.00 92.06 105 ASN A C 1
ATOM 868 O O . ASN A 1 105 ? -24.780 -5.995 28.693 1.00 92.06 105 ASN A O 1
ATOM 872 N N . ILE A 1 106 ? -23.982 -7.575 27.307 1.00 93.62 106 ILE A N 1
ATOM 873 C CA . ILE A 1 106 ? -24.191 -8.704 28.224 1.00 93.62 106 ILE A CA 1
ATOM 874 C C . ILE A 1 106 ? -23.439 -8.483 29.543 1.00 93.62 106 ILE A C 1
ATOM 876 O O . ILE A 1 106 ? -24.017 -8.627 30.619 1.00 93.62 106 ILE A O 1
ATOM 880 N N . ILE A 1 107 ? -22.163 -8.091 29.476 1.00 91.12 107 ILE A N 1
ATOM 881 C CA . ILE A 1 107 ? -21.359 -7.793 30.669 1.00 91.12 107 ILE A CA 1
ATOM 882 C C . ILE A 1 107 ? -21.967 -6.625 31.454 1.00 91.12 107 ILE A C 1
ATOM 884 O O . ILE A 1 107 ? -22.075 -6.711 32.675 1.00 91.12 107 ILE A O 1
ATOM 888 N N . SER A 1 108 ? -22.394 -5.555 30.777 1.00 86.81 108 SER A N 1
ATOM 889 C CA . SER A 1 108 ? -23.044 -4.409 31.425 1.00 86.81 108 SER A CA 1
ATOM 890 C C . SER A 1 108 ? -24.313 -4.824 32.170 1.00 86.81 108 SER A C 1
ATOM 892 O O . SER A 1 108 ? -24.506 -4.433 33.322 1.00 86.81 108 SER A O 1
ATOM 894 N N . ASP A 1 109 ? -25.148 -5.658 31.555 1.00 88.50 109 ASP A N 1
ATOM 895 C CA . ASP A 1 109 ? -26.374 -6.154 32.176 1.00 88.50 109 ASP A CA 1
ATOM 896 C C . ASP A 1 109 ? -26.085 -7.073 33.366 1.00 88.50 109 ASP A C 1
ATOM 898 O O . ASP A 1 109 ? -26.738 -6.952 34.407 1.00 88.50 109 ASP A O 1
ATOM 902 N N . PHE A 1 110 ? -25.076 -7.946 33.269 1.00 88.06 110 PHE A N 1
ATOM 903 C CA . PHE A 1 110 ? -24.628 -8.746 34.410 1.00 88.06 110 PHE A CA 1
ATOM 904 C C . PHE A 1 110 ? -24.110 -7.874 35.556 1.00 88.06 110 PHE A C 1
ATOM 906 O O . PHE A 1 110 ? -24.499 -8.093 36.702 1.00 88.06 110 PHE A O 1
ATOM 913 N N . MET A 1 111 ? -23.292 -6.858 35.267 1.00 83.94 111 MET A N 1
ATOM 914 C CA . MET A 1 111 ? -22.778 -5.930 36.280 1.00 83.94 111 MET A CA 1
ATOM 915 C C . MET A 1 111 ? -23.910 -5.196 37.005 1.00 83.94 111 MET A C 1
ATOM 917 O O . MET A 1 111 ? -23.902 -5.144 38.235 1.00 83.94 111 MET A O 1
ATOM 921 N N . LYS A 1 112 ? -24.924 -4.719 36.270 1.00 83.69 112 LYS A N 1
ATOM 922 C CA . LYS A 1 112 ? -26.121 -4.094 36.856 1.00 83.69 112 LYS A CA 1
ATOM 923 C C . LYS A 1 112 ? -26.876 -5.053 37.777 1.00 83.69 112 LYS A C 1
ATOM 925 O O . LYS A 1 112 ? -27.226 -4.674 38.890 1.00 83.69 112 LYS A O 1
ATOM 930 N N . ARG A 1 113 ? -27.111 -6.298 37.340 1.00 81.62 113 ARG A N 1
ATOM 931 C CA . ARG A 1 113 ? -27.827 -7.316 38.139 1.00 81.62 113 ARG A CA 1
ATOM 932 C C . ARG A 1 113 ? -27.087 -7.696 39.419 1.00 81.62 113 ARG A C 1
ATOM 934 O O . ARG A 1 113 ? -27.726 -7.975 40.425 1.00 81.62 113 ARG A O 1
ATOM 941 N N . LEU A 1 114 ? -25.759 -7.700 39.377 1.00 82.44 114 LEU A N 1
ATOM 942 C CA . LEU A 1 114 ? -24.904 -7.989 40.528 1.00 82.44 114 LEU A CA 1
ATOM 943 C C . LEU A 1 114 ? -24.707 -6.774 41.456 1.00 82.44 114 LEU A C 1
ATOM 945 O O . LEU A 1 114 ? -24.018 -6.889 42.465 1.00 82.44 114 LEU A O 1
ATOM 949 N N . GLY A 1 115 ? -25.301 -5.618 41.137 1.00 74.12 115 GLY A N 1
ATOM 950 C CA . GLY A 1 115 ? -25.195 -4.405 41.950 1.00 74.12 115 GLY A CA 1
ATOM 951 C C . GLY A 1 115 ? -23.834 -3.708 41.862 1.00 74.12 115 GLY A C 1
ATOM 952 O O . GLY A 1 115 ? -23.527 -2.866 42.705 1.00 74.12 115 GLY A O 1
ATOM 953 N N . TYR A 1 116 ? -23.012 -4.032 40.857 1.00 71.75 116 TYR A N 1
ATOM 954 C CA . TYR A 1 116 ? -21.764 -3.312 40.618 1.00 71.75 116 TYR A CA 1
ATOM 955 C C . TYR A 1 116 ? -22.071 -1.941 40.020 1.00 71.75 116 TYR A C 1
ATOM 957 O O . TYR A 1 116 ? -22.620 -1.818 38.927 1.00 71.75 116 TYR A O 1
ATOM 965 N N . VAL A 1 117 ? -21.686 -0.907 40.758 1.00 68.88 117 VAL A N 1
ATOM 966 C CA . VAL A 1 117 ? -21.814 0.492 40.358 1.00 68.88 117 VAL A CA 1
ATOM 967 C C . VAL A 1 117 ? -20.625 0.856 39.471 1.00 68.88 117 VAL A C 1
ATOM 969 O O . VAL A 1 117 ? -19.475 0.570 39.817 1.00 68.88 117 VAL A O 1
ATOM 972 N N . SER A 1 118 ? -20.879 1.478 38.320 1.00 71.31 118 SER A N 1
ATOM 973 C CA . SER A 1 118 ? -19.803 1.915 37.425 1.00 71.31 118 SER A CA 1
ATOM 974 C C . SER A 1 118 ? -18.898 2.948 38.109 1.00 71.31 118 SER A C 1
ATOM 976 O O . SER A 1 118 ? -19.324 3.679 39.004 1.00 71.31 118 SER A O 1
ATOM 978 N N . LYS A 1 119 ? -17.637 3.069 37.669 1.00 75.06 119 LYS A N 1
ATOM 979 C CA . LYS A 1 119 ? -16.697 4.061 38.226 1.00 75.06 119 LYS A CA 1
ATOM 980 C C . LYS A 1 119 ? -17.259 5.492 38.169 1.00 75.06 119 LYS A C 1
ATOM 982 O O . LYS A 1 119 ? -17.103 6.240 39.127 1.00 75.06 119 LYS A O 1
ATOM 987 N N . SER A 1 120 ? -17.969 5.834 37.094 1.00 73.75 120 SER A N 1
ATOM 988 C CA . SER A 1 120 ? -18.646 7.126 36.934 1.00 73.75 120 SER A CA 1
ATOM 989 C C . SER A 1 120 ? -19.792 7.339 37.927 1.00 73.75 120 SER A C 1
ATOM 991 O O . SER A 1 120 ? -19.981 8.444 38.429 1.00 73.75 120 SER A O 1
ATOM 993 N N . GLU A 1 121 ? -20.561 6.296 38.240 1.00 76.19 121 GLU A N 1
ATOM 994 C CA . GLU A 1 121 ? -21.623 6.382 39.248 1.00 76.19 121 GLU A CA 1
ATOM 995 C C . GLU A 1 121 ? -21.039 6.455 40.668 1.00 76.19 121 GLU A C 1
ATOM 997 O O . GLU A 1 121 ? -21.546 7.205 41.499 1.00 76.19 121 GLU A O 1
ATOM 1002 N N . LEU A 1 122 ? -19.924 5.765 40.933 1.00 79.81 122 LEU A N 1
ATOM 1003 C CA . LEU A 1 122 ? -19.159 5.909 42.177 1.00 79.81 122 LEU A CA 1
ATOM 1004 C C . LEU A 1 122 ? -18.635 7.339 42.365 1.00 79.81 122 LEU A C 1
ATOM 1006 O O . LEU A 1 122 ? -18.741 7.889 43.460 1.00 79.81 122 LEU A O 1
ATOM 1010 N N . GLU A 1 123 ? -18.116 7.965 41.307 1.00 81.00 123 GLU A N 1
ATOM 1011 C CA . GLU A 1 123 ? -17.705 9.376 41.319 1.00 81.00 123 GLU A CA 1
ATOM 1012 C C . GLU A 1 123 ? -18.882 10.318 41.592 1.00 81.00 123 GLU A C 1
ATOM 1014 O O . GLU A 1 123 ? -18.747 11.267 42.370 1.00 81.00 123 GLU A O 1
ATOM 1019 N N . LYS A 1 124 ? -20.062 10.031 41.029 1.00 83.81 124 LYS A N 1
ATOM 1020 C CA . LYS A 1 124 ? -21.283 10.789 41.322 1.00 83.81 124 LYS A CA 1
ATOM 1021 C C . LYS A 1 124 ? -21.670 10.688 42.802 1.00 83.81 124 LYS A C 1
ATOM 1023 O O . LYS A 1 124 ? -21.848 11.721 43.448 1.00 83.81 124 LYS A O 1
ATOM 1028 N N . TYR A 1 125 ? -21.730 9.476 43.357 1.00 84.94 125 TYR A N 1
ATOM 1029 C CA . TYR A 1 125 ? -22.052 9.277 44.774 1.00 84.94 125 TYR A CA 1
ATOM 1030 C C . TYR A 1 125 ? -21.011 9.912 45.701 1.00 84.94 125 TYR A C 1
ATOM 1032 O O . TYR A 1 125 ? -21.366 10.508 46.718 1.00 84.94 125 TYR A O 1
ATOM 1040 N N . HIS A 1 126 ? -19.726 9.852 45.342 1.00 87.75 126 HIS A N 1
ATOM 1041 C CA . HIS A 1 126 ? -18.666 10.511 46.101 1.00 87.75 126 HIS A CA 1
ATOM 1042 C C . HIS A 1 126 ? -18.890 12.030 46.196 1.00 87.75 126 HIS A C 1
ATOM 1044 O O . HIS A 1 126 ? -18.768 12.613 47.278 1.00 87.75 126 HIS A O 1
ATOM 1050 N N . ASN A 1 127 ? -19.266 12.668 45.085 1.00 91.31 127 ASN A N 1
ATOM 1051 C CA . ASN A 1 127 ? -19.547 14.102 45.045 1.00 91.31 127 ASN A CA 1
ATOM 1052 C C . ASN A 1 127 ? -20.807 14.475 45.844 1.00 91.31 127 ASN A C 1
ATOM 1054 O O . ASN A 1 127 ? -20.769 15.438 46.612 1.00 91.31 127 ASN A O 1
ATOM 1058 N N . GLU A 1 128 ? -21.883 13.688 45.751 1.00 94.44 128 GLU A N 1
ATOM 1059 C CA . GLU A 1 128 ? -23.096 13.891 46.563 1.00 94.44 128 GLU A CA 1
ATOM 1060 C C . GLU A 1 128 ? -22.799 13.793 48.068 1.00 94.44 128 GLU A C 1
ATOM 1062 O O . GLU A 1 128 ? -23.211 14.656 48.848 1.00 94.44 128 GLU A O 1
ATOM 1067 N N . ILE A 1 129 ? -22.012 12.797 48.491 1.00 94.12 129 ILE A N 1
ATOM 1068 C CA . ILE A 1 129 ? -21.588 12.650 49.892 1.00 94.12 129 ILE A CA 1
ATOM 1069 C C . ILE A 1 129 ? -20.787 13.876 50.351 1.00 94.12 129 ILE A C 1
ATOM 1071 O O . ILE A 1 129 ? -20.966 14.351 51.478 1.00 94.12 129 ILE A O 1
ATOM 1075 N N . LYS A 1 130 ? -19.911 14.411 49.495 1.00 96.00 130 LYS A N 1
ATOM 1076 C CA . LYS A 1 130 ? -19.109 15.603 49.798 1.00 96.00 130 LYS A CA 1
ATOM 1077 C C . LYS A 1 130 ? -19.986 16.842 49.996 1.00 96.00 130 LYS A C 1
ATOM 1079 O O . LYS A 1 130 ? -19.784 17.584 50.960 1.00 96.00 130 LYS A O 1
ATOM 1084 N N . GLU A 1 131 ? -20.986 17.047 49.140 1.00 95.19 131 GLU A N 1
ATOM 1085 C CA . GLU A 1 131 ? -21.945 18.146 49.297 1.00 95.19 131 GLU A CA 1
ATOM 1086 C C . GLU A 1 131 ? -22.774 18.022 50.575 1.00 95.19 131 GLU A C 1
ATOM 1088 O O . GLU A 1 131 ? -22.933 19.003 51.307 1.00 95.19 131 GLU A O 1
ATOM 1093 N N . LEU A 1 132 ? -23.292 16.825 50.865 1.00 95.06 132 LEU A N 1
ATOM 1094 C CA . LEU A 1 132 ? -24.091 16.578 52.065 1.00 95.06 132 LEU A CA 1
ATOM 1095 C C . LEU A 1 132 ? -23.286 16.849 53.339 1.00 95.06 132 LEU A C 1
ATOM 1097 O O . LEU A 1 132 ? -23.796 17.500 54.252 1.00 95.06 132 LEU A O 1
ATOM 1101 N N . LYS A 1 133 ? -22.012 16.437 53.380 1.00 94.62 133 LYS A N 1
ATOM 1102 C CA . LYS A 1 133 ? -21.105 16.760 54.493 1.00 94.62 133 LYS A CA 1
ATOM 1103 C C . LYS A 1 133 ? -20.938 18.270 54.674 1.00 94.62 133 LYS A C 1
ATOM 1105 O O . LYS A 1 133 ? -21.092 18.761 55.789 1.00 94.62 133 LYS A O 1
ATOM 1110 N N . SER A 1 134 ? -20.720 19.017 53.588 1.00 93.12 134 SER A N 1
ATOM 1111 C CA . SER A 1 134 ? -20.605 20.481 53.654 1.00 93.12 134 SER A CA 1
ATOM 1112 C C . SER A 1 134 ? -21.889 21.147 54.166 1.00 93.12 134 SER A C 1
ATOM 1114 O O . SER A 1 134 ? -21.837 22.057 54.996 1.00 93.12 134 SER A O 1
ATOM 1116 N N . LYS A 1 135 ? -23.062 20.684 53.712 1.00 93.44 135 LYS A N 1
ATOM 1117 C CA . LYS A 1 135 ? -24.362 21.187 54.185 1.00 93.44 135 LYS A CA 1
ATOM 1118 C C . LYS A 1 135 ? -24.557 20.917 55.679 1.00 93.44 135 LYS A C 1
ATOM 1120 O O . LYS A 1 135 ? -24.996 21.821 56.392 1.00 93.44 135 LYS A O 1
ATOM 1125 N N . LEU A 1 136 ? -24.192 19.720 56.146 1.00 91.44 136 LEU A N 1
ATOM 1126 C CA . LEU A 1 136 ? -24.282 19.318 57.553 1.00 91.44 136 LEU A CA 1
ATOM 1127 C C . LEU A 1 136 ? -23.398 20.188 58.461 1.00 91.44 136 LEU A C 1
ATOM 1129 O O . LEU A 1 136 ? -23.831 20.619 59.528 1.00 91.44 136 LEU A O 1
ATOM 1133 N N . GLU A 1 137 ? -22.163 20.473 58.045 1.00 90.94 137 GLU A N 1
ATOM 1134 C CA . GLU A 1 137 ? -21.251 21.332 58.811 1.00 90.94 137 GLU A CA 1
ATOM 1135 C C . GLU A 1 137 ? -21.800 22.754 58.956 1.00 90.94 137 GLU A C 1
ATOM 1137 O O . GLU A 1 137 ? -21.856 23.288 60.065 1.00 90.94 137 GLU A O 1
ATOM 1142 N N . LYS A 1 138 ? -22.315 23.333 57.866 1.00 86.12 138 LYS A N 1
ATOM 1143 C CA . LYS A 1 138 ? -22.946 24.663 57.892 1.00 86.12 138 LYS A CA 1
ATOM 1144 C C . LYS A 1 138 ? -24.160 24.710 58.823 1.00 86.12 138 LYS A C 1
ATOM 1146 O O . LYS A 1 138 ? -24.338 25.686 59.554 1.00 86.12 138 LYS A O 1
ATOM 1151 N N . THR A 1 139 ? -24.979 23.655 58.846 1.00 83.44 139 THR A N 1
ATOM 1152 C CA . THR A 1 139 ? -26.145 23.589 59.745 1.00 83.44 139 THR A CA 1
ATOM 1153 C C . THR A 1 139 ? -25.729 23.472 61.210 1.00 83.44 139 THR A C 1
ATOM 1155 O O . THR A 1 139 ? -26.288 24.182 62.048 1.00 83.44 139 THR A O 1
ATOM 1158 N N . LYS A 1 140 ? -24.712 22.662 61.533 1.00 78.81 140 LYS A N 1
ATOM 1159 C CA . LYS A 1 140 ? -24.183 22.548 62.904 1.00 78.81 140 LYS A CA 1
ATOM 1160 C C . LYS A 1 140 ? -23.682 23.889 63.440 1.00 78.81 140 LYS A C 1
ATOM 1162 O O . LYS A 1 140 ? -24.108 24.283 64.526 1.00 78.81 140 LYS A O 1
ATOM 1167 N N . VAL A 1 141 ? -22.878 24.615 62.657 1.00 70.44 141 VAL A N 1
ATOM 1168 C CA . VAL A 1 141 ? -22.364 25.952 63.017 1.00 70.44 141 VAL A CA 1
ATOM 1169 C C . VAL A 1 141 ? -23.514 26.938 63.250 1.00 70.44 141 VAL A C 1
ATOM 1171 O O . VAL A 1 141 ? -23.532 27.645 64.255 1.00 70.44 141 VAL A O 1
ATOM 1174 N N . SER A 1 142 ? -24.535 26.924 62.386 1.00 67.12 142 SER A N 1
ATOM 1175 C CA . SER A 1 142 ? -25.709 27.792 62.552 1.00 67.12 142 SER A CA 1
ATOM 1176 C C . SER A 1 142 ? -26.539 27.480 63.807 1.00 67.12 142 SER A C 1
ATOM 1178 O O . SER A 1 142 ? -27.077 28.396 64.426 1.00 67.12 142 SER A O 1
ATOM 1180 N N . SER A 1 143 ? -26.634 26.207 64.215 1.00 65.94 143 SER A N 1
ATOM 1181 C CA . SER A 1 143 ? -27.348 25.816 65.439 1.00 65.94 143 SER A CA 1
ATOM 1182 C C . SER A 1 143 ? -26.576 26.160 66.713 1.00 65.94 143 SER A C 1
ATOM 1184 O O . SER A 1 143 ? -27.190 26.417 67.745 1.00 65.94 143 SER A O 1
ATOM 1186 N N . TRP A 1 144 ? -25.241 26.182 66.637 1.00 58.84 144 TRP A N 1
ATOM 1187 C CA . TRP A 1 144 ? -24.374 26.509 67.764 1.00 58.84 144 TRP A CA 1
ATOM 1188 C C . TRP A 1 144 ? -24.420 28.013 68.054 1.00 58.84 144 TRP A C 1
ATOM 1190 O O . TRP A 1 144 ? -24.722 28.401 69.175 1.00 58.84 144 TRP A O 1
ATOM 1200 N N . ASN A 1 145 ? -24.312 28.849 67.014 1.00 61.59 145 ASN A N 1
ATOM 1201 C CA . ASN A 1 145 ? -24.428 30.309 67.136 1.00 61.59 145 ASN A CA 1
ATOM 1202 C C . ASN A 1 145 ? -25.811 30.783 67.624 1.00 61.59 145 ASN A C 1
ATOM 1204 O O . ASN A 1 145 ? -25.920 31.857 68.203 1.00 61.59 145 ASN A O 1
ATOM 1208 N N . LYS A 1 146 ? -26.873 29.991 67.408 1.00 62.09 146 LYS A N 1
ATOM 1209 C CA . LYS A 1 146 ? -28.220 30.264 67.946 1.00 62.09 146 LYS A CA 1
ATOM 1210 C C . LYS A 1 146 ? -28.400 29.872 69.418 1.00 62.09 146 LYS A C 1
ATOM 1212 O O . LYS A 1 146 ? -29.399 30.263 70.002 1.00 62.09 146 LYS A O 1
ATOM 1217 N N . LYS A 1 147 ? -27.500 29.067 69.993 1.00 58.97 147 LYS A N 1
ATOM 1218 C CA . LYS A 1 147 ? -27.532 28.662 71.412 1.00 58.97 147 LYS A CA 1
ATOM 1219 C C . LYS A 1 147 ? -26.633 29.522 72.306 1.00 58.97 147 LYS A C 1
ATOM 1221 O O . LYS A 1 147 ? -26.713 29.395 73.521 1.00 58.97 147 LYS A O 1
ATOM 1226 N N . THR A 1 148 ? -25.758 30.334 71.715 1.00 54.94 148 THR A N 1
ATOM 1227 C CA . THR A 1 148 ? -24.763 31.164 72.414 1.00 54.94 148 THR A CA 1
ATOM 1228 C C . THR A 1 148 ? -25.090 32.664 72.406 1.00 54.94 148 THR A C 1
ATOM 1230 O O . THR A 1 148 ? -24.286 33.442 72.907 1.00 54.94 148 THR A O 1
ATOM 1233 N N . ASN A 1 149 ? -26.241 33.052 71.847 1.00 47.56 149 ASN A N 1
ATOM 1234 C CA . ASN A 1 149 ? -26.873 34.374 71.962 1.00 47.56 149 ASN A CA 1
ATOM 1235 C C . ASN A 1 149 ? -28.175 34.229 72.750 1.00 47.56 149 ASN A C 1
ATOM 1237 O O . ASN A 1 149 ? -28.541 35.198 73.444 1.00 47.56 149 ASN A O 1
#

Secondary structure (DSSP, 8-state):
------PPEEE--EE-TTS-EE----GGGGG-S-EEEGGGTT--EESSHHHHHHHHTSHHHHHHHHHHHHHHHHHHHHHHHHHHHHHHHHHHHHHHHHHHHHHHHHHHHHHHHTTPPPHHHHHHHHHHHHHHHHHHHHHHHHHHHTT--

pLDDT: mean 83.94, std 12.9, range [35.81, 98.0]

Radius of gyration: 39.02 Å; chains: 1; bounding box: 61×45×104 Å

Organism: NCBI:txid1070528